Protein AF-A0A3E4GMG3-F1 (afdb_monomer_lite)

Foldseek 3Di:
DDDPDPVVVVVVVVVLVVVVVVVCVVVPPDDDDDDDPQDLLCVLVVVCSVVVNDLVLLCVQQVPDSVRSVCCSVVVDPDDPSSLVSSCVSVVHDSCPRDDDDDDDPPDDD

Secondary structure (DSSP, 8-state):
--PPPHHHHHHHHHHHHHHHHHHHHTT-TT-SSS-----HHHHHHHHHHHHT--HHHHHHHH---HHHHHHHHTTSSPPPHHHHHHHHHHHT--TTTT----PPPPS---

Organism: NCBI:txid410072

Structure (mmCIF, N/CA/C/O backbone):
data_AF-A0A3E4GMG3-F1
#
_entry.id   AF-A0A3E4GMG3-F1
#
loop_
_atom_site.group_PDB
_atom_site.id
_atom_site.type_symbol
_atom_site.label_atom_id
_atom_site.label_alt_id
_atom_site.label_comp_id
_atom_site.label_asym_id
_atom_site.label_entity_id
_atom_site.label_seq_id
_atom_site.pdbx_PDB_ins_code
_atom_site.Cartn_x
_atom_site.Cartn_y
_atom_site.Cartn_z
_atom_site.occupancy
_atom_site.B_iso_or_equiv
_atom_site.auth_seq_id
_atom_site.auth_comp_id
_atom_site.auth_asym_id
_atom_site.auth_atom_id
_atom_site.pdbx_PDB_model_num
ATOM 1 N N . MET A 1 1 ? -25.598 1.484 21.943 1.00 40.22 1 MET A N 1
ATOM 2 C CA . MET A 1 1 ? -24.953 1.982 20.703 1.00 40.22 1 MET A CA 1
ATOM 3 C C . MET A 1 1 ? -25.244 3.468 20.559 1.00 40.22 1 MET A C 1
ATOM 5 O O . MET A 1 1 ? -26.356 3.824 20.196 1.00 40.22 1 MET A O 1
ATOM 9 N N . ILE A 1 2 ? -24.284 4.334 20.889 1.00 43.91 2 ILE A N 1
ATOM 10 C CA . ILE A 1 2 ? -24.427 5.786 20.716 1.00 43.91 2 ILE A CA 1
ATOM 11 C C . ILE A 1 2 ? -24.086 6.090 19.255 1.00 43.91 2 ILE A C 1
ATOM 13 O O . ILE A 1 2 ? -22.929 5.968 18.857 1.00 43.91 2 ILE A O 1
ATOM 17 N N . LYS A 1 3 ? -25.089 6.417 18.433 1.00 48.66 3 LYS A N 1
ATOM 18 C CA . LYS A 1 3 ? -24.845 6.947 17.085 1.00 48.66 3 LYS A CA 1
ATOM 19 C C . LYS A 1 3 ? -24.296 8.371 17.250 1.00 48.66 3 LYS A C 1
ATOM 21 O O . LYS A 1 3 ? -24.952 9.166 17.923 1.00 48.66 3 LYS A O 1
ATOM 26 N N . PRO A 1 4 ? -23.114 8.704 16.705 1.00 54.38 4 PRO A N 1
ATOM 27 C CA . PRO A 1 4 ? -22.608 10.070 16.757 1.00 54.38 4 PRO A CA 1
ATOM 28 C C . PRO A 1 4 ? -23.618 11.045 16.140 1.00 54.38 4 PRO A C 1
ATOM 30 O O . PRO A 1 4 ? -24.270 10.722 15.148 1.00 54.38 4 PRO A O 1
ATOM 33 N N . SER A 1 5 ? -23.741 12.236 16.732 1.00 60.69 5 SER A N 1
ATOM 34 C CA . SER A 1 5 ? -24.582 13.322 16.213 1.00 60.69 5 SER A CA 1
ATOM 35 C C . SER A 1 5 ? -24.256 13.613 14.741 1.00 60.69 5 SER A C 1
ATOM 37 O O . SER A 1 5 ? -23.083 13.643 14.361 1.00 60.69 5 SER A O 1
ATOM 39 N N . PHE A 1 6 ? -25.288 13.850 13.924 1.00 66.56 6 PHE A N 1
ATOM 40 C CA . PHE A 1 6 ? -25.208 14.117 12.478 1.00 66.56 6 PHE A CA 1
ATOM 41 C C . PHE A 1 6 ? -24.143 15.176 12.120 1.00 66.56 6 PHE A C 1
ATOM 43 O O . PHE A 1 6 ? -23.388 15.023 11.164 1.00 66.56 6 PHE A O 1
ATOM 50 N N . VAL A 1 7 ? -23.976 16.187 12.977 1.00 63.28 7 VAL A N 1
ATOM 51 C CA . VAL A 1 7 ? -22.997 17.278 12.818 1.00 63.28 7 VAL A CA 1
ATOM 52 C C . VAL A 1 7 ? -21.541 16.786 12.844 1.00 63.28 7 VAL A C 1
ATOM 54 O O . VAL A 1 7 ? -20.666 17.367 12.199 1.00 63.28 7 VAL A O 1
ATOM 57 N N . ILE A 1 8 ? -21.252 15.713 13.584 1.00 66.31 8 ILE A N 1
ATOM 58 C CA . ILE A 1 8 ? -19.907 15.129 13.663 1.00 66.31 8 ILE A CA 1
ATOM 59 C C . ILE A 1 8 ? -19.576 14.375 12.373 1.00 66.31 8 ILE A C 1
ATOM 61 O O . ILE A 1 8 ? -18.455 14.486 11.876 1.00 66.31 8 ILE A O 1
ATOM 65 N N . TYR A 1 9 ? -20.553 13.671 11.794 1.00 59.78 9 TYR A N 1
ATOM 66 C CA . TYR A 1 9 ? -20.385 12.992 10.509 1.00 59.78 9 TYR A CA 1
ATOM 67 C C . TYR A 1 9 ? -20.098 13.984 9.380 1.00 59.78 9 TYR A C 1
ATOM 69 O O . TYR A 1 9 ? -19.121 13.796 8.658 1.00 59.78 9 TYR A O 1
ATOM 77 N N . GLU A 1 10 ? -20.850 15.082 9.300 1.00 64.75 10 GLU A N 1
ATOM 78 C CA . GLU A 1 10 ? -20.633 16.145 8.307 1.00 64.75 10 GLU A CA 1
ATOM 79 C C . GLU A 1 10 ? -19.231 16.770 8.408 1.00 64.75 10 GLU A C 1
ATOM 81 O O . GLU A 1 10 ? -18.540 16.967 7.406 1.00 64.75 10 GLU A O 1
ATOM 86 N N . LYS A 1 11 ? -18.738 17.015 9.631 1.00 67.31 11 LYS A N 1
ATOM 87 C CA . LYS A 1 11 ? -17.373 17.530 9.842 1.00 67.31 11 LYS A CA 1
ATOM 88 C C . LYS A 1 11 ? -16.300 16.534 9.400 1.00 67.31 11 LYS A C 1
ATOM 90 O O . LYS A 1 11 ? -15.304 16.942 8.797 1.00 67.31 11 LYS A O 1
ATOM 95 N N . ILE A 1 12 ? -16.491 15.244 9.682 1.00 67.31 12 ILE A N 1
ATOM 96 C CA . ILE A 1 12 ? -15.568 14.183 9.259 1.00 67.31 12 ILE A CA 1
ATOM 97 C C . ILE A 1 12 ? -15.569 14.060 7.731 1.00 67.31 12 ILE A C 1
ATOM 99 O O . ILE A 1 12 ? -14.494 14.011 7.133 1.00 67.31 12 ILE A O 1
ATOM 103 N N . LEU A 1 13 ? -16.741 14.060 7.090 1.00 61.47 13 LEU A N 1
ATOM 104 C CA . LEU A 1 13 ? -16.876 13.996 5.632 1.00 61.47 13 LEU A CA 1
ATOM 105 C C . LEU A 1 13 ? -16.219 15.208 4.960 1.00 61.47 13 LEU A C 1
ATOM 107 O O . LEU A 1 13 ? -15.348 15.030 4.109 1.00 61.47 13 LEU A O 1
ATOM 111 N N . SER A 1 14 ? -16.496 16.422 5.446 1.00 72.31 14 SER A N 1
ATOM 112 C CA . SER A 1 14 ? -15.865 17.653 4.954 1.00 72.31 14 SER A CA 1
ATOM 113 C C . SER A 1 14 ? -14.337 17.627 5.082 1.00 72.31 14 SER A C 1
ATOM 115 O O . SER A 1 14 ? -13.619 18.033 4.166 1.00 72.31 14 SER A O 1
ATOM 117 N N . TYR A 1 15 ? -13.799 17.124 6.200 1.00 65.06 15 TYR A N 1
ATOM 118 C CA . TYR A 1 15 ? -12.350 16.995 6.377 1.00 65.06 15 TYR A CA 1
ATOM 119 C C . TYR A 1 15 ? -11.739 15.984 5.392 1.00 65.06 15 TYR A C 1
ATOM 121 O O . TYR A 1 15 ? -10.675 16.242 4.818 1.00 65.06 15 TYR A O 1
ATOM 129 N N . ARG A 1 16 ? -12.421 14.856 5.156 1.00 62.12 16 ARG A N 1
ATOM 130 C CA . ARG A 1 16 ? -11.993 13.822 4.200 1.00 62.12 16 ARG A CA 1
ATOM 131 C C . ARG A 1 16 ? -11.996 14.346 2.764 1.00 62.12 16 ARG A C 1
ATOM 133 O O . ARG A 1 16 ? -10.999 14.170 2.065 1.00 62.12 16 ARG A O 1
ATOM 140 N N . GLU A 1 17 ? -13.037 15.068 2.358 1.00 59.97 17 GLU A N 1
ATOM 141 C CA . GLU A 1 17 ? -13.125 15.709 1.039 1.00 59.97 17 GLU A CA 1
ATOM 142 C C . GLU A 1 17 ? -12.050 16.781 0.841 1.00 59.97 17 GLU A C 1
ATOM 144 O O . GLU A 1 17 ? -11.378 16.820 -0.193 1.00 59.97 17 GLU A O 1
ATOM 149 N N . LYS A 1 18 ? -11.810 17.626 1.851 1.00 65.44 18 LYS A N 1
ATOM 150 C CA . LYS A 1 18 ? -10.749 18.643 1.800 1.00 65.44 18 LYS A CA 1
ATOM 151 C C . LYS A 1 18 ? -9.367 18.007 1.652 1.00 65.44 18 LYS A C 1
ATOM 153 O O . LYS A 1 18 ? -8.584 18.458 0.814 1.00 65.44 18 LYS A O 1
ATOM 158 N N . LYS A 1 19 ? -9.063 16.932 2.393 1.00 58.25 19 LYS A N 1
ATOM 159 C CA . LYS A 1 19 ? -7.791 16.202 2.240 1.00 58.25 19 LYS A CA 1
ATOM 160 C C . LYS A 1 19 ? -7.654 15.545 0.866 1.00 58.25 19 LYS A C 1
ATOM 162 O O . LYS A 1 19 ? -6.583 15.642 0.264 1.00 58.25 19 LYS A O 1
ATOM 167 N N . PHE A 1 20 ? -8.727 14.940 0.357 1.00 57.25 20 PHE A N 1
ATOM 168 C CA . PHE A 1 20 ? -8.767 14.346 -0.980 1.00 57.25 20 PHE A CA 1
ATOM 169 C C . PHE A 1 20 ? -8.490 15.396 -2.068 1.00 57.25 20 PHE A C 1
ATOM 171 O O . PHE A 1 20 ? -7.645 15.193 -2.942 1.00 57.25 20 PHE A O 1
ATOM 178 N N . ASN A 1 21 ? -9.105 16.574 -1.954 1.00 60.34 21 ASN A N 1
ATOM 179 C CA . ASN A 1 21 ? -8.894 17.688 -2.877 1.00 60.34 21 ASN A CA 1
ATOM 180 C C . ASN A 1 21 ? -7.473 18.270 -2.806 1.00 60.34 21 ASN A C 1
ATOM 182 O O . ASN A 1 21 ? -6.899 18.598 -3.845 1.00 60.34 21 ASN A O 1
ATOM 186 N N . ILE A 1 22 ? -6.867 18.353 -1.616 1.00 62.41 22 ILE A N 1
ATOM 187 C CA . ILE A 1 22 ? -5.466 18.783 -1.443 1.00 62.41 22 ILE A CA 1
ATOM 188 C C . ILE A 1 22 ? -4.497 17.785 -2.092 1.00 62.41 22 ILE A C 1
ATOM 190 O O . ILE A 1 22 ? -3.548 18.196 -2.763 1.00 62.41 22 ILE A O 1
ATOM 194 N N . TYR A 1 23 ? -4.733 16.482 -1.929 1.00 54.34 23 TYR A N 1
ATOM 195 C CA . TYR A 1 23 ? -3.929 15.448 -2.581 1.00 54.34 23 TYR A CA 1
ATOM 196 C C . TYR A 1 23 ? -4.053 15.505 -4.110 1.00 54.34 23 TYR A C 1
ATOM 198 O O . TYR A 1 23 ? -3.043 15.463 -4.811 1.00 54.34 23 TYR A O 1
ATOM 206 N N . ASN A 1 24 ? -5.266 15.685 -4.636 1.00 55.25 24 ASN A N 1
ATOM 207 C CA . ASN A 1 24 ? -5.493 15.793 -6.078 1.00 55.25 24 ASN A CA 1
ATOM 208 C C . ASN A 1 24 ? -4.936 17.098 -6.676 1.00 55.25 24 ASN A C 1
ATOM 210 O O . ASN A 1 24 ? -4.401 17.071 -7.780 1.00 55.25 24 ASN A O 1
ATOM 214 N N . ARG A 1 25 ? -4.981 18.231 -5.953 1.00 55.53 25 ARG A N 1
ATOM 215 C CA . ARG A 1 25 ? -4.397 19.510 -6.412 1.00 55.53 25 ARG A CA 1
ATOM 216 C C . ARG A 1 25 ? -2.882 19.453 -6.592 1.00 55.53 25 ARG A C 1
ATOM 218 O O . ARG A 1 25 ? -2.381 20.056 -7.532 1.00 55.53 25 ARG A O 1
AT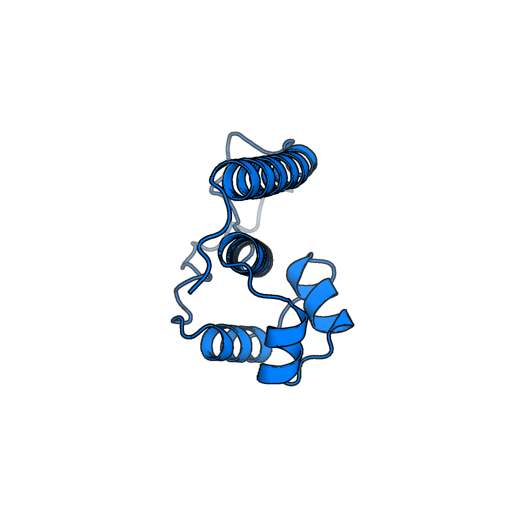OM 225 N N . ARG A 1 26 ? -2.158 18.727 -5.734 1.00 52.72 26 ARG A N 1
ATOM 226 C CA . ARG A 1 26 ? -0.696 18.569 -5.862 1.00 52.72 26 ARG A CA 1
ATOM 227 C C . ARG A 1 26 ? -0.269 17.755 -7.088 1.00 52.72 26 ARG A C 1
ATOM 229 O O . ARG A 1 26 ? 0.888 17.830 -7.469 1.00 52.72 26 ARG A O 1
ATOM 236 N N . ASN A 1 27 ? -1.184 17.008 -7.704 1.00 53.38 27 ASN A N 1
ATOM 237 C CA . ASN A 1 27 ? -0.901 16.093 -8.812 1.00 53.38 27 ASN A CA 1
ATOM 238 C C . ASN A 1 27 ? -1.622 16.512 -10.116 1.00 53.38 27 ASN A C 1
ATOM 240 O O . ASN A 1 27 ? -2.002 15.654 -10.907 1.00 53.38 27 ASN A O 1
ATOM 244 N N . ARG A 1 28 ? -1.886 17.815 -10.319 1.00 43.31 28 ARG A N 1
ATOM 245 C CA . ARG A 1 28 ? -2.823 18.323 -11.347 1.00 43.31 28 ARG A CA 1
ATOM 246 C C . ARG A 1 28 ? -2.198 18.709 -12.702 1.00 43.31 28 ARG A C 1
ATOM 248 O O . ARG A 1 28 ? -2.953 19.000 -13.617 1.00 43.31 28 ARG A O 1
ATOM 255 N N . SER A 1 29 ? -0.875 18.709 -12.882 1.00 45.41 29 SER A N 1
ATOM 256 C CA . SER A 1 29 ? -0.245 19.266 -14.101 1.00 45.41 29 SER A CA 1
ATOM 257 C C . SER A 1 29 ? -0.114 18.315 -15.306 1.00 45.41 29 SER A C 1
ATOM 259 O O . SER A 1 29 ? 0.574 18.663 -16.256 1.00 45.41 29 SER A O 1
ATOM 261 N N . THR A 1 30 ? -0.736 17.130 -15.304 1.00 40.97 30 THR A N 1
ATOM 262 C CA . THR A 1 30 ? -0.656 16.158 -16.423 1.00 40.97 30 THR A CA 1
ATOM 263 C C . THR A 1 30 ? -2.013 15.542 -16.790 1.00 40.97 30 THR A C 1
ATOM 265 O O . THR A 1 30 ? -2.133 14.346 -17.047 1.00 40.97 30 THR A O 1
ATOM 268 N N . ALA A 1 31 ? -3.073 16.346 -16.786 1.00 41.38 31 ALA A N 1
ATOM 269 C CA . ALA A 1 31 ? -4.301 16.026 -17.512 1.00 41.38 31 ALA A CA 1
ATOM 270 C C . ALA A 1 31 ? -4.182 16.787 -18.842 1.00 41.38 31 ALA A C 1
ATOM 272 O O . ALA A 1 31 ? -4.062 18.001 -18.804 1.00 41.38 31 ALA A O 1
ATOM 273 N N . GLU A 1 32 ? -4.045 16.153 -20.009 1.00 41.06 32 GLU A N 1
ATOM 274 C CA . GLU A 1 32 ? -5.247 15.751 -20.750 1.00 41.06 32 GLU A CA 1
ATOM 275 C C . GLU A 1 32 ? -5.039 14.756 -21.923 1.00 41.06 32 GLU A C 1
ATOM 277 O O . GLU A 1 32 ? -6.019 14.475 -22.601 1.00 41.06 32 GLU A O 1
ATOM 282 N N . SER A 1 33 ? -3.867 14.149 -22.184 1.00 38.81 33 SER A N 1
ATOM 283 C CA . SER A 1 33 ? -3.692 13.423 -23.473 1.00 38.81 33 SER A CA 1
ATOM 284 C C . SER A 1 33 ? -2.889 12.112 -23.515 1.00 38.81 33 SER A C 1
ATOM 286 O O . SER A 1 33 ? -2.488 11.703 -24.598 1.00 38.81 33 SER A O 1
ATOM 288 N N . GLU A 1 34 ? -2.710 11.372 -22.416 1.00 39.47 34 GLU A N 1
ATOM 289 C CA . GLU A 1 34 ? -2.127 10.019 -22.492 1.00 39.47 34 GLU A CA 1
ATOM 290 C C . GLU A 1 34 ? -2.820 9.048 -21.535 1.00 39.47 34 GLU A C 1
ATOM 292 O O . GLU A 1 34 ? -3.082 9.366 -20.374 1.00 39.47 34 GLU A O 1
ATOM 297 N N . VAL A 1 35 ? -3.117 7.846 -22.036 1.00 46.12 35 VAL A N 1
ATOM 298 C CA . VAL A 1 35 ? -3.630 6.681 -21.300 1.00 46.12 35 VAL A CA 1
ATOM 299 C C . VAL A 1 35 ? -2.993 6.621 -19.908 1.00 46.12 35 VAL A C 1
ATOM 301 O O . VAL A 1 35 ? -1.812 6.298 -19.780 1.00 46.12 35 VAL A O 1
ATOM 304 N N . ARG A 1 36 ? -3.755 6.991 -18.863 1.00 49.94 36 ARG A N 1
ATOM 305 C CA . ARG A 1 36 ? -3.237 7.174 -17.497 1.00 49.94 36 ARG A CA 1
ATOM 306 C C . ARG A 1 36 ? -2.403 5.959 -17.088 1.00 49.94 36 ARG A C 1
ATOM 308 O O . ARG A 1 36 ? -2.950 4.893 -16.809 1.00 49.94 36 ARG A O 1
ATOM 315 N N . ARG A 1 37 ? -1.080 6.132 -16.991 1.00 57.94 37 ARG A N 1
ATOM 316 C CA . ARG A 1 37 ? -0.191 5.214 -16.268 1.00 57.94 37 ARG A CA 1
ATOM 317 C C . ARG A 1 37 ? -0.533 5.318 -14.787 1.00 57.94 37 ARG A C 1
ATOM 319 O O . ARG A 1 37 ? 0.080 6.075 -14.042 1.00 57.94 37 ARG A O 1
ATOM 326 N N . VAL A 1 38 ? -1.586 4.625 -14.376 1.00 63.31 38 VAL A N 1
ATOM 327 C CA . VAL A 1 38 ? -1.972 4.554 -12.974 1.00 63.31 38 VAL A CA 1
ATOM 328 C C . VAL A 1 38 ? -0.987 3.613 -12.286 1.00 63.31 38 VAL A C 1
ATOM 330 O O . VAL A 1 38 ? -0.983 2.411 -12.541 1.00 63.31 38 VAL A O 1
ATOM 333 N N . GLU A 1 39 ? -0.103 4.171 -11.463 1.00 84.31 39 GLU A N 1
ATOM 334 C CA . GLU A 1 39 ? 0.852 3.383 -10.687 1.00 84.31 39 GLU A CA 1
ATOM 335 C C . GLU A 1 39 ? 0.102 2.681 -9.528 1.00 84.31 39 GLU A C 1
ATOM 337 O O . GLU A 1 39 ? -0.544 3.362 -8.718 1.00 84.31 39 GLU A O 1
ATOM 342 N N . PRO A 1 40 ? 0.155 1.335 -9.416 1.00 91.56 40 PRO A N 1
ATOM 343 C CA . PRO A 1 40 ? -0.645 0.571 -8.448 1.00 91.56 40 PRO A CA 1
ATOM 344 C C . PRO A 1 40 ? -0.472 1.010 -6.989 1.00 91.56 40 PRO A C 1
ATOM 346 O O . PRO A 1 40 ? -1.407 0.956 -6.194 1.00 91.56 40 PRO A O 1
ATOM 349 N N . ASN A 1 41 ? 0.716 1.488 -6.623 1.00 93.69 41 ASN A N 1
ATOM 350 C CA . ASN A 1 41 ? 1.026 1.987 -5.284 1.00 93.69 41 ASN A CA 1
ATOM 351 C C . ASN A 1 41 ? 0.179 3.211 -4.878 1.00 93.69 41 ASN A C 1
ATOM 353 O O . ASN A 1 41 ? -0.242 3.305 -3.723 1.00 93.69 41 ASN A O 1
ATOM 357 N N . LEU A 1 42 ? -0.105 4.126 -5.811 1.00 91.44 42 LEU A N 1
ATOM 358 C CA . LEU A 1 42 ? -0.938 5.304 -5.558 1.00 91.44 42 LEU A CA 1
ATOM 359 C C . LEU A 1 42 ? -2.407 4.908 -5.389 1.00 91.44 42 LEU A C 1
ATOM 361 O O . LEU A 1 42 ? -3.090 5.470 -4.533 1.00 91.44 42 LEU A O 1
ATOM 365 N N . GLU A 1 43 ? -2.883 3.923 -6.150 1.00 93.06 43 GLU A N 1
ATOM 366 C CA . GLU A 1 43 ? -4.249 3.402 -6.015 1.00 93.06 43 GLU A CA 1
ATOM 367 C C . GLU A 1 43 ? -4.457 2.677 -4.692 1.00 93.06 43 GLU A C 1
ATOM 369 O O . GLU A 1 43 ? -5.455 2.921 -4.016 1.00 93.06 43 GLU A O 1
ATOM 374 N N . ILE A 1 44 ? -3.483 1.871 -4.258 1.00 96.06 44 ILE A N 1
ATOM 375 C CA . ILE A 1 44 ? -3.507 1.275 -2.918 1.00 96.06 44 ILE A CA 1
ATOM 376 C C . ILE A 1 44 ? -3.609 2.385 -1.873 1.00 96.06 44 ILE A C 1
ATOM 378 O O . ILE A 1 44 ? -4.476 2.336 -1.005 1.00 96.06 44 ILE A O 1
ATOM 382 N N . LYS A 1 45 ? -2.770 3.424 -1.963 1.00 94.94 45 LYS A N 1
ATOM 383 C CA . LYS A 1 45 ? -2.806 4.538 -1.010 1.00 94.94 45 LYS A CA 1
ATOM 384 C C . LYS A 1 45 ? -4.186 5.207 -0.959 1.00 94.94 45 LYS A C 1
ATOM 386 O O . LYS A 1 45 ? -4.713 5.410 0.133 1.00 94.94 45 LYS A O 1
ATOM 391 N N . ARG A 1 46 ? -4.787 5.504 -2.118 1.00 91.88 46 ARG A N 1
ATOM 392 C CA . ARG A 1 46 ? -6.147 6.069 -2.208 1.00 91.88 46 ARG A CA 1
ATOM 393 C C . ARG A 1 46 ? -7.183 5.135 -1.592 1.00 91.88 46 ARG A C 1
ATOM 395 O O . ARG A 1 46 ? -8.056 5.594 -0.861 1.00 91.88 46 ARG A O 1
ATOM 402 N N . TYR A 1 47 ? -7.071 3.835 -1.852 1.00 96.12 47 TYR A N 1
ATOM 403 C CA . TYR A 1 47 ? -7.962 2.825 -1.29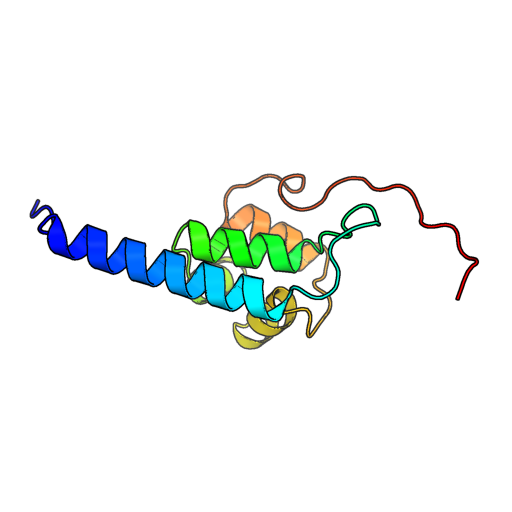4 1.00 96.12 47 TYR A CA 1
ATOM 404 C C . TYR A 1 47 ? -7.907 2.816 0.236 1.00 96.12 47 TYR A C 1
ATOM 406 O O . TYR A 1 47 ? -8.958 2.854 0.876 1.00 96.12 47 TYR A O 1
ATOM 414 N N . LEU A 1 48 ? -6.705 2.849 0.823 1.00 96.50 48 LEU A N 1
ATOM 415 C CA . LEU A 1 48 ? -6.529 2.924 2.275 1.00 96.50 48 LEU A CA 1
ATOM 416 C C . LEU A 1 48 ? -7.226 4.162 2.863 1.00 96.50 48 LEU A C 1
ATOM 418 O O . LEU A 1 48 ? -7.999 4.048 3.812 1.00 96.50 48 LEU A O 1
ATOM 422 N N . GLU A 1 49 ? -7.011 5.338 2.266 1.00 94.44 49 GLU A N 1
ATOM 423 C CA . GLU A 1 49 ? -7.606 6.605 2.720 1.00 94.44 49 GLU A CA 1
ATOM 424 C C . GLU A 1 49 ? -9.144 6.619 2.587 1.00 94.44 49 GLU A C 1
ATOM 426 O O . GLU A 1 49 ? -9.858 7.072 3.492 1.00 94.44 49 GLU A O 1
ATOM 431 N N . ALA A 1 50 ? -9.673 6.077 1.488 1.00 93.25 50 ALA A N 1
ATOM 432 C CA . ALA A 1 50 ? -11.110 5.981 1.237 1.00 93.25 50 ALA A CA 1
ATOM 433 C C . ALA A 1 50 ? -11.813 5.019 2.212 1.00 93.25 50 ALA A C 1
ATOM 435 O O . ALA A 1 50 ? -12.914 5.312 2.679 1.00 93.25 50 ALA A O 1
ATOM 436 N N . HIS A 1 51 ? -11.155 3.926 2.602 1.00 95.12 51 HIS A N 1
ATOM 437 C CA . HIS A 1 51 ? -11.721 2.918 3.507 1.00 95.12 51 HIS A CA 1
ATOM 438 C C . HIS A 1 51 ? -11.356 3.150 4.981 1.00 95.12 51 HIS A C 1
ATOM 440 O O . HIS A 1 51 ? -11.763 2.378 5.843 1.00 95.12 51 HIS A O 1
ATOM 446 N N . GLY A 1 52 ? -10.606 4.213 5.297 1.00 95.69 52 GLY A N 1
ATOM 447 C CA . GLY A 1 52 ? -10.173 4.500 6.669 1.00 95.69 52 GLY A CA 1
ATOM 448 C C . GLY A 1 52 ? -9.178 3.473 7.222 1.00 95.69 52 GLY A C 1
ATOM 449 O O . GLY A 1 52 ? -9.057 3.324 8.436 1.00 95.69 52 GLY A O 1
ATOM 450 N N . ILE A 1 53 ? -8.467 2.762 6.345 1.00 96.81 53 ILE A N 1
ATOM 451 C CA . ILE A 1 53 ? -7.482 1.74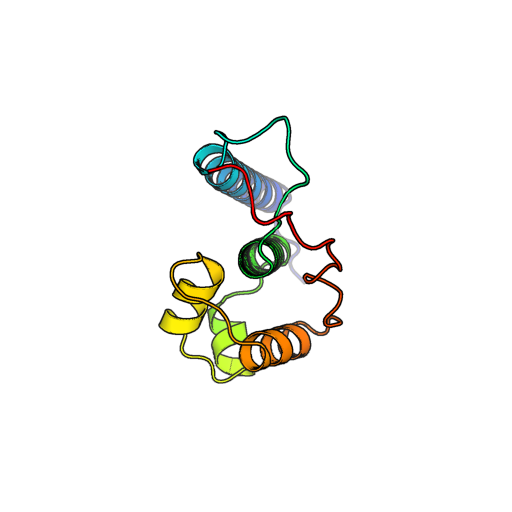6 6.714 1.00 96.81 53 ILE A CA 1
ATOM 452 C C . ILE A 1 53 ? -6.140 2.439 6.957 1.00 96.81 53 ILE A C 1
ATOM 454 O O . ILE A 1 53 ? -5.632 3.171 6.107 1.00 96.81 53 ILE A O 1
ATOM 458 N N . SER A 1 54 ? -5.535 2.210 8.123 1.00 96.69 54 SER A N 1
ATOM 459 C CA . SER A 1 54 ? -4.233 2.797 8.443 1.00 96.69 54 SER A CA 1
ATOM 460 C C . SER A 1 54 ? -3.084 2.034 7.773 1.00 96.69 54 SER A C 1
ATOM 462 O O . SER A 1 54 ? -3.107 0.809 7.654 1.00 96.69 54 SER A O 1
ATOM 464 N N . GLN A 1 55 ? -2.018 2.744 7.389 1.00 97.06 55 GLN A N 1
ATOM 465 C CA . GLN A 1 55 ? -0.785 2.095 6.913 1.00 97.06 55 GLN A CA 1
ATOM 466 C C . GLN A 1 55 ? -0.150 1.221 8.006 1.00 97.06 55 GLN A C 1
ATOM 468 O O . GLN A 1 55 ? 0.432 0.185 7.701 1.00 97.06 55 GLN A O 1
ATOM 473 N N . THR A 1 56 ? -0.320 1.585 9.280 1.00 97.69 56 THR A N 1
ATOM 474 C CA . THR A 1 56 ? 0.122 0.784 10.430 1.00 97.69 56 THR A CA 1
ATOM 475 C C . THR A 1 56 ? -0.572 -0.576 10.486 1.00 97.69 56 THR A C 1
ATOM 477 O O . THR A 1 56 ? 0.084 -1.576 10.764 1.00 97.69 56 THR A O 1
ATOM 480 N N . TYR A 1 57 ? -1.875 -0.647 10.188 1.00 98.00 57 TYR A N 1
ATOM 481 C CA . TYR A 1 57 ? -2.593 -1.922 10.102 1.00 98.00 57 TYR A CA 1
ATOM 482 C C . TYR A 1 57 ? -1.978 -2.831 9.029 1.00 98.00 57 TYR A C 1
ATOM 484 O O . TYR A 1 57 ? -1.664 -3.987 9.306 1.00 98.00 57 TYR A O 1
ATOM 492 N N . ILE A 1 58 ? -1.729 -2.285 7.835 1.00 98.25 58 ILE A N 1
ATOM 493 C CA . ILE A 1 58 ? -1.119 -3.033 6.728 1.00 98.25 58 ILE A CA 1
ATOM 494 C C . ILE A 1 58 ? 0.296 -3.485 7.081 1.00 98.25 58 ILE A C 1
ATOM 496 O O . ILE A 1 58 ? 0.626 -4.650 6.886 1.00 98.25 58 ILE A O 1
ATOM 500 N N . SER A 1 59 ? 1.111 -2.599 7.654 1.00 98.44 59 SER A N 1
ATOM 501 C CA . SER A 1 59 ? 2.465 -2.923 8.110 1.00 98.44 59 SER A CA 1
ATOM 502 C C . SER A 1 59 ? 2.465 -4.117 9.072 1.00 98.44 59 SER A C 1
ATOM 504 O O . SER A 1 59 ? 3.151 -5.104 8.826 1.00 98.44 59 SER A O 1
ATOM 506 N N . ARG A 1 60 ? 1.598 -4.105 10.094 1.00 98.38 60 ARG A N 1
ATOM 507 C CA . ARG A 1 60 ? 1.473 -5.218 11.052 1.00 98.38 60 ARG A CA 1
ATOM 508 C C . ARG A 1 60 ? 0.978 -6.514 10.410 1.00 98.38 60 ARG A C 1
ATOM 510 O O . ARG A 1 60 ? 1.428 -7.585 10.795 1.00 98.38 60 ARG A O 1
ATOM 517 N N . LYS A 1 61 ? 0.043 -6.430 9.461 1.00 98.25 61 LYS A N 1
ATOM 518 C CA . LYS A 1 61 ? -0.551 -7.608 8.809 1.00 98.25 61 LYS A CA 1
ATOM 519 C C . LYS A 1 61 ? 0.397 -8.270 7.803 1.00 98.25 61 LYS A C 1
ATOM 521 O O . LYS A 1 61 ? 0.301 -9.472 7.595 1.00 98.25 61 LYS A O 1
ATOM 526 N N . THR A 1 62 ? 1.278 -7.485 7.184 1.00 98.00 62 THR A N 1
ATOM 527 C CA . THR A 1 62 ? 2.183 -7.929 6.109 1.00 98.00 62 THR A CA 1
ATOM 528 C C . THR A 1 62 ? 3.623 -8.152 6.567 1.00 98.00 62 THR A C 1
ATOM 530 O O . THR A 1 62 ? 4.390 -8.771 5.841 1.00 98.00 62 THR A O 1
ATOM 533 N N . GLY A 1 63 ? 4.018 -7.622 7.729 1.00 98.19 63 GLY A N 1
ATOM 534 C CA . GLY A 1 63 ? 5.416 -7.597 8.174 1.00 98.19 63 GLY A CA 1
ATOM 535 C C . GLY A 1 63 ? 6.284 -6.565 7.440 1.00 98.19 63 GLY A C 1
ATOM 536 O O . GLY A 1 63 ? 7.479 -6.465 7.703 1.00 98.19 63 GLY A O 1
ATOM 537 N N . ILE A 1 64 ? 5.711 -5.771 6.529 1.00 97.94 64 ILE A N 1
ATOM 538 C CA . ILE A 1 64 ? 6.436 -4.700 5.842 1.00 97.94 64 ILE A CA 1
ATOM 539 C C . ILE A 1 64 ? 6.609 -3.537 6.815 1.00 97.94 64 ILE A C 1
ATOM 541 O O . ILE A 1 64 ? 5.629 -2.973 7.304 1.00 97.94 64 ILE A O 1
ATOM 545 N N . GLU A 1 65 ? 7.853 -3.128 7.044 1.00 98.19 65 GLU A N 1
ATOM 546 C CA . GLU A 1 65 ? 8.174 -1.971 7.881 1.00 98.19 65 GLU A CA 1
ATOM 547 C C . GLU A 1 65 ? 7.408 -0.714 7.453 1.00 98.19 65 GLU A C 1
ATOM 549 O O . GLU A 1 65 ? 7.374 -0.358 6.269 1.00 98.19 65 GLU A O 1
ATOM 554 N N . LEU A 1 66 ? 6.826 -0.002 8.420 1.00 97.94 66 LEU A N 1
ATOM 555 C CA . LEU A 1 66 ? 5.971 1.157 8.151 1.00 97.94 66 LEU A CA 1
ATOM 556 C C . LEU A 1 66 ? 6.668 2.241 7.299 1.00 97.94 66 LEU A C 1
ATOM 558 O O . LEU A 1 66 ? 6.043 2.717 6.345 1.00 97.94 66 LEU A O 1
ATOM 562 N N . PRO A 1 67 ? 7.949 2.606 7.534 1.00 97.62 67 PRO A N 1
ATOM 563 C CA . PRO A 1 67 ? 8.664 3.536 6.658 1.00 97.62 67 PRO A CA 1
ATOM 564 C C . PRO A 1 67 ? 8.820 3.015 5.223 1.00 97.62 67 PRO A C 1
ATOM 566 O O . PRO A 1 67 ? 8.645 3.775 4.268 1.00 97.62 67 PRO A O 1
ATOM 569 N N . LYS A 1 68 ? 9.083 1.710 5.047 1.00 97.50 68 LYS A N 1
ATOM 570 C CA . LYS A 1 68 ? 9.198 1.086 3.718 1.00 97.50 68 LYS A CA 1
ATOM 571 C C . LYS A 1 68 ? 7.859 1.131 2.991 1.00 97.50 68 LYS A C 1
ATOM 573 O O . LYS A 1 68 ? 7.813 1.574 1.842 1.00 97.50 68 LYS A O 1
ATOM 578 N N . LEU A 1 69 ? 6.775 0.745 3.663 1.00 97.56 69 LEU A N 1
ATOM 579 C CA . LEU A 1 69 ? 5.425 0.809 3.109 1.00 97.56 69 LEU A CA 1
ATOM 580 C C . LEU A 1 69 ? 5.060 2.248 2.722 1.00 97.56 69 LEU A C 1
ATOM 582 O O . LEU A 1 69 ? 4.566 2.488 1.622 1.00 97.56 69 LEU A O 1
ATOM 586 N N . ASN A 1 70 ? 5.367 3.222 3.582 1.00 96.25 70 ASN A N 1
ATOM 587 C CA . ASN A 1 70 ? 5.124 4.630 3.295 1.00 96.25 70 ASN A CA 1
ATOM 588 C C . ASN A 1 70 ? 5.872 5.094 2.037 1.00 96.25 70 ASN A C 1
ATOM 590 O O . ASN A 1 70 ? 5.276 5.728 1.165 1.00 96.25 70 ASN A O 1
ATOM 594 N N . PHE A 1 71 ? 7.154 4.759 1.898 1.00 95.62 71 PHE A N 1
ATOM 595 C CA . PHE A 1 71 ? 7.929 5.127 0.713 1.00 95.62 71 PHE A CA 1
ATOM 596 C C . PHE A 1 71 ? 7.410 4.444 -0.554 1.00 95.62 71 PHE A C 1
ATOM 598 O O . PHE A 1 71 ? 7.354 5.094 -1.599 1.00 95.62 71 PHE A O 1
ATOM 605 N N . ALA A 1 72 ? 6.971 3.185 -0.467 1.00 95.62 72 ALA A N 1
ATOM 606 C CA . ALA A 1 72 ? 6.393 2.469 -1.603 1.00 95.62 72 ALA A CA 1
ATOM 607 C C . ALA A 1 72 ? 5.092 3.130 -2.069 1.00 95.62 72 ALA A C 1
ATOM 609 O O . ALA A 1 72 ? 4.958 3.482 -3.239 1.00 95.62 72 ALA A O 1
ATOM 610 N N . LEU A 1 73 ? 4.164 3.380 -1.142 1.00 94.94 73 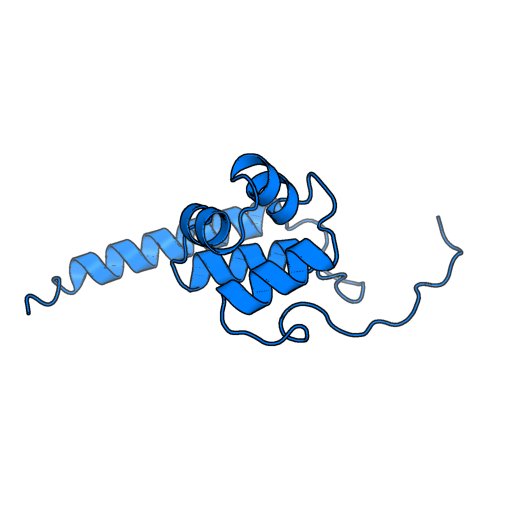LEU A N 1
ATOM 611 C CA . LEU A 1 73 ? 2.853 3.976 -1.425 1.00 94.94 73 LEU A CA 1
ATOM 612 C C . LEU A 1 73 ? 2.927 5.425 -1.925 1.00 94.94 73 LEU A C 1
ATOM 614 O O . LEU A 1 73 ? 1.996 5.904 -2.565 1.00 94.94 73 LEU A O 1
ATOM 618 N N . ASN A 1 74 ? 4.025 6.132 -1.647 1.00 90.81 74 ASN A N 1
ATOM 619 C CA . ASN A 1 74 ? 4.274 7.483 -2.157 1.00 90.81 74 ASN A CA 1
ATOM 620 C C . ASN A 1 74 ? 5.165 7.513 -3.411 1.00 90.81 74 ASN A C 1
ATOM 622 O O . ASN A 1 74 ? 5.545 8.595 -3.847 1.00 90.81 74 ASN A O 1
ATOM 626 N N . GLY A 1 75 ? 5.540 6.358 -3.970 1.00 89.62 75 GLY A N 1
ATOM 627 C CA . GLY A 1 75 ? 6.369 6.282 -5.180 1.00 89.62 75 GLY A CA 1
ATOM 628 C C . GLY A 1 75 ? 7.837 6.663 -4.978 1.00 89.62 75 GLY A C 1
ATOM 629 O O . GLY A 1 75 ? 8.571 6.787 -5.951 1.00 89.62 75 GLY A O 1
ATOM 630 N N . LYS A 1 76 ? 8.289 6.809 -3.726 1.00 91.12 76 LYS A N 1
ATOM 631 C CA . LYS A 1 76 ? 9.699 7.067 -3.389 1.00 91.12 76 LYS A CA 1
ATOM 632 C C . LYS A 1 76 ? 10.571 5.820 -3.522 1.00 91.12 76 LYS A C 1
ATOM 634 O O . LYS A 1 76 ? 11.785 5.931 -3.640 1.00 91.12 76 LYS A O 1
ATOM 639 N N . ARG A 1 77 ? 9.958 4.633 -3.499 1.00 93.38 77 ARG A N 1
ATOM 640 C CA . ARG A 1 77 ? 10.604 3.364 -3.845 1.00 93.38 77 ARG A CA 1
ATOM 641 C C . ARG A 1 77 ? 9.673 2.503 -4.684 1.00 93.38 77 ARG A C 1
ATOM 643 O O . ARG A 1 77 ? 8.451 2.630 -4.591 1.00 93.38 77 ARG A O 1
ATOM 650 N N . ARG A 1 78 ? 10.255 1.578 -5.445 1.00 91.38 78 ARG A N 1
ATOM 651 C CA . ARG A 1 78 ? 9.492 0.522 -6.114 1.00 91.38 78 ARG A CA 1
ATOM 652 C C . ARG A 1 78 ? 8.970 -0.476 -5.076 1.00 91.38 78 ARG A C 1
ATOM 654 O O . ARG A 1 78 ? 9.671 -0.821 -4.124 1.00 91.38 78 ARG A O 1
ATOM 661 N N . MET A 1 79 ? 7.721 -0.886 -5.266 1.00 93.50 79 MET A N 1
ATOM 662 C CA . MET A 1 79 ? 7.086 -1.982 -4.540 1.00 93.50 79 MET A CA 1
ATOM 663 C C . MET A 1 79 ? 7.404 -3.278 -5.283 1.00 93.50 79 MET A C 1
ATOM 665 O O . MET A 1 79 ? 7.305 -3.306 -6.511 1.00 93.50 79 MET A O 1
ATOM 669 N N . THR A 1 80 ? 7.813 -4.320 -4.565 1.00 95.12 80 THR A N 1
ATOM 670 C CA . THR A 1 80 ? 8.030 -5.636 -5.184 1.00 95.12 80 THR A CA 1
ATOM 671 C C . THR A 1 80 ? 6.696 -6.343 -5.428 1.00 95.12 80 THR A C 1
ATOM 673 O O . THR A 1 80 ? 5.665 -5.960 -4.869 1.00 95.12 80 THR A O 1
ATOM 676 N N . LEU A 1 81 ? 6.703 -7.389 -6.259 1.00 95.25 81 LEU A N 1
ATOM 677 C CA . LEU A 1 81 ? 5.507 -8.200 -6.489 1.00 95.25 81 LEU A CA 1
ATOM 678 C C . LEU A 1 81 ? 5.040 -8.900 -5.201 1.00 95.25 81 LEU A C 1
ATOM 680 O O . LEU A 1 81 ? 3.844 -8.924 -4.925 1.00 95.25 81 LEU A O 1
ATOM 684 N N . ASP A 1 82 ? 5.976 -9.380 -4.380 1.00 97.50 82 ASP A N 1
ATOM 685 C CA . ASP A 1 82 ? 5.668 -10.024 -3.097 1.00 97.50 82 ASP A CA 1
ATOM 686 C C . ASP A 1 82 ? 4.995 -9.053 -2.123 1.00 97.50 82 ASP A C 1
ATOM 688 O O . ASP A 1 82 ? 3.965 -9.366 -1.528 1.00 97.50 82 ASP A O 1
ATOM 692 N N . GLU A 1 83 ? 5.525 -7.830 -2.005 1.00 97.31 83 GLU A N 1
ATOM 693 C CA . GLU A 1 83 ? 4.912 -6.783 -1.183 1.00 97.31 83 GLU A CA 1
ATOM 694 C C . GLU A 1 83 ? 3.503 -6.443 -1.680 1.00 97.31 83 GLU A C 1
ATOM 696 O O . GLU A 1 83 ? 2.584 -6.282 -0.877 1.00 97.31 83 GLU A O 1
ATOM 701 N N . TYR A 1 84 ? 3.316 -6.372 -3.000 1.00 97.25 84 TYR A N 1
ATOM 702 C CA . TYR A 1 84 ? 2.011 -6.136 -3.609 1.00 97.25 84 TYR A CA 1
ATOM 703 C C . TYR A 1 84 ? 1.006 -7.249 -3.276 1.00 97.25 84 TYR A C 1
ATOM 705 O O . TYR A 1 84 ? -0.118 -6.958 -2.857 1.00 97.25 84 TYR A O 1
ATOM 713 N N . ALA A 1 85 ? 1.410 -8.514 -3.412 1.00 97.75 85 ALA A N 1
ATOM 714 C CA . ALA A 1 85 ? 0.571 -9.670 -3.109 1.00 97.75 85 ALA A CA 1
ATOM 715 C C . ALA A 1 85 ? 0.183 -9.722 -1.620 1.00 97.75 85 ALA A C 1
ATOM 717 O O . ALA A 1 85 ? -0.994 -9.898 -1.298 1.00 97.75 85 ALA A O 1
ATOM 718 N N . LEU A 1 86 ? 1.136 -9.476 -0.711 1.00 98.44 86 LEU A N 1
ATOM 719 C CA . LEU A 1 86 ? 0.883 -9.403 0.733 1.00 98.44 86 LEU A CA 1
ATOM 720 C C . LEU A 1 86 ? -0.114 -8.296 1.087 1.00 98.44 86 LEU A C 1
ATOM 722 O O . LEU A 1 86 ? -1.001 -8.498 1.917 1.00 98.44 86 LEU A O 1
ATOM 726 N N . ILE A 1 87 ? 0.001 -7.129 0.449 1.00 98.19 87 ILE A N 1
ATOM 727 C CA . ILE A 1 87 ? -0.945 -6.027 0.642 1.00 98.19 87 ILE A CA 1
ATOM 728 C C . ILE A 1 87 ? -2.341 -6.415 0.139 1.00 98.19 87 ILE A C 1
ATOM 730 O O . ILE A 1 87 ? -3.316 -6.173 0.848 1.00 98.19 87 ILE A O 1
ATOM 734 N N . CYS A 1 88 ? -2.458 -7.039 -1.038 1.00 98.12 88 CYS A N 1
ATOM 735 C CA . CYS A 1 88 ? -3.749 -7.497 -1.567 1.00 98.12 88 CYS A CA 1
ATOM 736 C C . CYS A 1 88 ? -4.416 -8.507 -0.621 1.00 98.12 88 CYS A C 1
ATOM 738 O O . CYS A 1 88 ? -5.589 -8.347 -0.279 1.00 98.12 88 CYS A O 1
ATOM 740 N N . TYR A 1 89 ? -3.642 -9.464 -0.101 1.00 98.12 89 TYR A N 1
ATOM 741 C CA . TYR A 1 89 ? -4.099 -10.404 0.921 1.00 98.12 89 TYR A CA 1
ATOM 742 C C . TYR A 1 89 ? -4.557 -9.693 2.206 1.00 98.12 89 TYR A C 1
ATOM 744 O O . TYR A 1 89 ? -5.651 -9.953 2.702 1.00 98.12 89 TYR A O 1
ATOM 752 N N . ALA A 1 90 ? -3.773 -8.740 2.724 1.00 98.19 90 ALA A N 1
ATOM 753 C CA . ALA A 1 90 ? -4.120 -7.974 3.926 1.00 98.19 90 ALA A CA 1
ATOM 754 C C . ALA A 1 90 ? -5.391 -7.118 3.768 1.00 98.19 90 ALA A C 1
ATOM 756 O O . ALA A 1 90 ? -6.056 -6.811 4.762 1.00 98.19 90 ALA A O 1
ATOM 757 N N . LEU A 1 91 ? -5.711 -6.731 2.531 1.00 97.88 91 LEU A N 1
ATOM 758 C CA . LEU A 1 91 ? -6.906 -5.976 2.162 1.00 97.88 91 LEU A CA 1
ATOM 759 C C . LEU A 1 91 ? -8.103 -6.861 1.790 1.00 97.88 91 LEU A C 1
ATOM 761 O O . LEU A 1 91 ? -9.205 -6.331 1.669 1.00 97.88 91 LEU A O 1
ATOM 765 N N . GLY A 1 92 ? -7.904 -8.169 1.603 1.00 97.44 92 GLY A N 1
ATOM 766 C CA . GLY A 1 92 ? -8.950 -9.085 1.145 1.00 97.44 92 GLY A CA 1
ATOM 767 C C . GLY A 1 92 ? -9.424 -8.799 -0.283 1.00 97.44 92 GLY A C 1
ATOM 768 O O . GLY A 1 92 ? -10.606 -8.955 -0.575 1.00 97.44 92 GLY A O 1
ATOM 769 N N . VAL A 1 93 ? -8.531 -8.335 -1.161 1.00 97.50 93 VAL A N 1
ATOM 770 C CA . VAL A 1 93 ? -8.840 -8.015 -2.566 1.00 97.50 93 VAL A CA 1
ATOM 771 C C . VAL A 1 93 ? -7.967 -8.836 -3.512 1.00 97.50 93 VAL A C 1
ATOM 773 O O . VAL A 1 93 ? -6.851 -9.211 -3.156 1.00 97.50 93 VAL A O 1
ATOM 776 N N . GLY A 1 94 ? -8.454 -9.098 -4.726 1.00 96.38 94 GLY A N 1
ATOM 777 C CA . GLY A 1 94 ? -7.671 -9.777 -5.758 1.00 96.38 94 GLY A CA 1
ATOM 778 C C . GLY A 1 94 ? -6.538 -8.911 -6.324 1.00 96.38 94 GLY A C 1
ATOM 779 O O . GLY A 1 94 ? -6.581 -7.676 -6.282 1.00 96.38 94 GLY A O 1
ATOM 780 N N . THR A 1 95 ? -5.501 -9.554 -6.866 1.00 94.56 95 THR A N 1
ATOM 781 C CA . THR A 1 95 ? -4.307 -8.897 -7.440 1.00 94.56 95 THR A CA 1
ATOM 782 C C . THR A 1 95 ? -4.600 -8.082 -8.703 1.00 94.56 95 THR A C 1
ATOM 784 O O . THR A 1 95 ? -3.799 -7.263 -9.135 1.00 94.56 95 THR A O 1
ATOM 787 N N . GLU A 1 96 ? -5.763 -8.270 -9.310 1.00 94.00 96 GLU A N 1
ATOM 788 C CA . GLU A 1 96 ? -6.280 -7.499 -10.439 1.00 94.00 96 GLU A CA 1
ATOM 789 C C . GLU A 1 96 ? -6.929 -6.172 -10.016 1.00 94.00 96 GLU A C 1
ATOM 791 O O . GLU A 1 96 ? -7.312 -5.359 -10.869 1.00 94.00 96 GLU A O 1
ATOM 796 N N . LYS A 1 97 ? -7.090 -5.935 -8.705 1.00 94.50 97 LYS A N 1
ATOM 797 C CA . LYS A 1 97 ? -7.759 -4.739 -8.181 1.00 94.50 97 LYS A CA 1
ATOM 798 C C . LYS A 1 97 ? -7.025 -3.460 -8.567 1.00 94.50 97 LYS A C 1
ATOM 800 O O . LYS A 1 97 ? -7.669 -2.508 -9.005 1.00 94.50 97 LYS A O 1
ATOM 805 N N . PHE A 1 98 ? -5.701 -3.449 -8.408 1.00 92.56 98 PHE A N 1
ATOM 806 C CA . PHE A 1 98 ? -4.865 -2.261 -8.630 1.00 92.56 98 PHE A CA 1
ATOM 807 C C . PHE A 1 98 ? -3.915 -2.397 -9.821 1.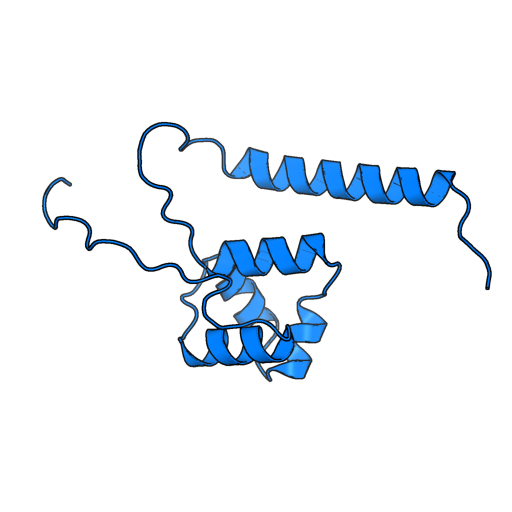00 92.56 98 PHE A C 1
ATOM 809 O O . PHE A 1 98 ? -3.394 -1.392 -10.295 1.00 92.56 98 PHE A O 1
ATOM 816 N N . LEU A 1 99 ? -3.681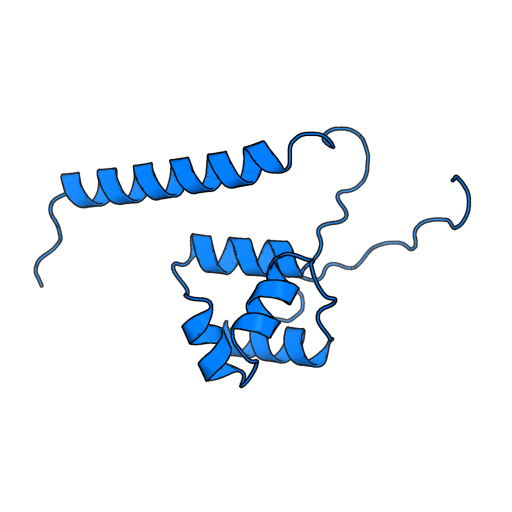 -3.619 -10.305 1.00 89.50 99 LEU A N 1
ATOM 817 C CA . LEU A 1 99 ? -2.846 -3.879 -11.468 1.00 89.50 99 LEU A CA 1
ATOM 818 C C . LEU A 1 99 ? -3.735 -4.216 -12.667 1.00 89.50 99 LEU A C 1
ATOM 820 O O . LEU A 1 99 ? -4.475 -5.198 -12.646 1.00 89.50 99 LEU A O 1
ATOM 824 N N . LYS A 1 100 ? -3.669 -3.389 -13.716 1.00 85.56 100 LYS A N 1
ATOM 825 C CA . LYS A 1 100 ? -4.387 -3.616 -14.976 1.00 85.56 100 LYS A CA 1
ATOM 826 C C . LYS A 1 100 ? -3.404 -3.947 -16.100 1.00 85.56 100 LYS A C 1
ATOM 828 O O . LYS A 1 100 ? -2.346 -3.312 -16.165 1.00 85.56 100 LYS A O 1
ATOM 833 N N . PRO A 1 101 ? -3.733 -4.909 -16.984 1.00 85.62 101 PRO A N 1
ATOM 834 C CA . PRO A 1 101 ? -2.963 -5.137 -18.199 1.00 85.62 101 PRO A CA 1
ATOM 835 C C . PRO A 1 101 ? -2.810 -3.836 -18.988 1.00 85.62 101 PRO A C 1
ATOM 837 O O . PRO A 1 101 ? -3.753 -3.051 -19.093 1.00 85.62 101 PRO A O 1
ATOM 840 N N . ARG A 1 102 ? -1.620 -3.606 -19.541 1.00 82.06 102 ARG A N 1
ATOM 841 C CA . ARG A 1 102 ? -1.341 -2.460 -20.410 1.00 82.06 102 ARG A CA 1
ATOM 842 C C . ARG A 1 102 ? -0.495 -2.896 -21.593 1.00 82.06 102 ARG A C 1
ATOM 844 O O . ARG A 1 102 ? 0.373 -3.755 -21.441 1.00 82.06 102 ARG A O 1
ATOM 851 N N . ALA A 1 103 ? -0.719 -2.266 -22.741 1.00 83.81 103 ALA A N 1
ATOM 852 C CA . ALA A 1 103 ? 0.162 -2.424 -23.886 1.00 83.81 103 ALA A CA 1
ATOM 853 C C . ALA A 1 103 ? 1.586 -1.938 -23.533 1.00 83.81 103 ALA A C 1
ATOM 855 O O . ALA A 1 103 ? 1.748 -1.016 -22.714 1.00 83.81 103 ALA A O 1
ATOM 856 N N . PRO A 1 104 ? 2.635 -2.549 -24.112 1.00 81.94 104 PRO A N 1
ATOM 857 C CA . PRO A 1 104 ? 3.973 -1.985 -24.040 1.00 81.94 104 PRO A CA 1
ATOM 858 C C . PRO A 1 104 ? 3.956 -0.588 -24.668 1.00 81.94 104 PRO A C 1
ATOM 860 O O . PRO A 1 104 ? 3.295 -0.360 -25.678 1.00 81.94 104 PRO A O 1
ATOM 863 N N . VAL A 1 105 ? 4.672 0.358 -24.061 1.00 75.00 105 VAL A N 1
ATOM 864 C CA . VAL A 1 105 ? 4.837 1.682 -24.670 1.00 75.00 105 VAL A CA 1
ATOM 865 C C . VAL A 1 105 ? 5.959 1.565 -25.701 1.00 75.00 105 VAL A C 1
ATOM 867 O O . VAL A 1 105 ? 7.028 1.068 -25.323 1.00 75.00 105 VAL A O 1
ATOM 870 N N . PRO A 1 106 ? 5.741 1.966 -26.968 1.00 76.50 106 PRO A N 1
ATOM 871 C CA . PRO A 1 106 ? 6.778 1.939 -27.991 1.00 76.50 106 PRO A CA 1
ATOM 872 C C . PRO A 1 106 ? 8.033 2.662 -27.501 1.00 76.50 106 PRO A C 1
ATOM 874 O O . PRO A 1 106 ? 7.973 3.754 -26.936 1.00 76.50 106 PRO A O 1
ATOM 877 N N . LYS A 1 107 ? 9.187 2.015 -27.655 1.00 57.69 107 LYS A N 1
ATOM 878 C CA . LYS A 1 107 ? 10.473 2.534 -27.187 1.00 57.69 107 LYS A CA 1
ATOM 879 C C . LYS A 1 107 ? 11.036 3.485 -28.249 1.00 57.69 107 LYS A C 1
ATOM 881 O O . LYS A 1 107 ? 11.948 3.107 -28.971 1.00 57.69 107 LYS A O 1
ATOM 886 N N . GLY A 1 108 ? 10.478 4.687 -28.365 1.00 64.88 108 GLY A N 1
ATOM 887 C CA . GLY A 1 108 ? 10.953 5.681 -29.328 1.00 64.88 108 GLY A CA 1
ATOM 888 C C . GLY A 1 108 ? 10.066 6.915 -29.367 1.00 64.88 108 GLY A C 1
ATOM 889 O O . GLY A 1 108 ? 9.077 6.898 -30.075 1.00 64.88 108 GLY A O 1
ATOM 890 N N . GLU A 1 109 ? 10.418 7.906 -28.550 1.00 49.59 109 GLU A N 1
ATOM 891 C CA . GLU A 1 109 ? 10.150 9.353 -28.659 1.00 49.59 109 GLU A CA 1
ATOM 892 C C . GLU A 1 109 ? 10.476 9.928 -27.272 1.00 49.59 109 GLU A C 1
ATOM 894 O O . GLU A 1 109 ? 9.660 9.948 -26.350 1.00 49.59 109 GLU A O 1
ATOM 899 N N . ARG A 1 110 ? 11.763 10.222 -27.075 1.00 48.06 110 ARG A N 1
ATOM 900 C CA . ARG A 1 110 ? 12.265 11.061 -25.986 1.00 48.06 110 ARG A CA 1
ATOM 901 C C . ARG A 1 110 ? 12.713 12.369 -26.601 1.00 48.06 110 ARG A C 1
ATOM 903 O O . ARG A 1 110 ? 13.291 12.280 -27.707 1.00 48.06 110 ARG A O 1
#

Radius of gyration: 17.02 Å; chains: 1; bounding box: 38×30×50 Å

InterPro domains:
  IPR001387 Cro/C1-type, helix-turn-helix domain [PF13443] (44-94)
  IPR001387 Cro/C1-type, helix-turn-helix domain [PS50943] (44-99)
  IPR001387 Cro/C1-type, helix-turn-helix domain [SM00530] (43-98)
  IPR001387 Cro/C1-type, helix-turn-helix domain [cd00093] (44-98)
  IPR010982 Lambda repressor-like, DNA-binding domain superfamily [G3DSA:1.10.260.40] (23-104)
  IPR010982 Lambda repressor-like, DNA-binding domain superfamily [SSF47413] (43-99)

Sequence (110 aa):
MIKPSFVIYEKILSYREKKFNIYNRRNRSTAESEVRRVEPNLEIKRYLEAHGISQTYISRKTGIELPKLNFALNGKRRMTLDEYALICYALGVGTEKFLKPRAPVPKGER

pLDDT: mean 79.33, std 20.07, range [38.81, 98.44]